Protein AF-A0A7C1PXC9-F1 (afdb_monomer_lite)

Secondary structure (DSSP, 8-state):
-BBTTT--BGGG-S-EEESSTT-S-EEEHHHHHHHHHHHHHHHHHHHHHHHHHHHHHHHHHHTT----

pLDDT: mean 84.42, std 13.1, range [43.53, 96.75]

Foldseek 3Di:
DAEPPPRHDPVVAPDWDDPDPPDPHTHGPVVVVVVVVVVVVVVVVVVVVVVVVVVVVVVVVVVPPPDD

Sequence (68 aa):
MICSFCGKPRTDAVVMIVWNDYSDVAICDKCVFVALEILQEQFYKNHKTMEAYENIIRNMEVGIEVEK

Radius of gyration: 22.71 Å; chains: 1; bounding box: 42×20×70 Å

Structure (mmCIF, N/CA/C/O backbone):
data_AF-A0A7C1PXC9-F1
#
_entry.id   AF-A0A7C1PXC9-F1
#
loop_
_atom_site.group_PDB
_atom_site.id
_atom_site.type_symbol
_atom_site.label_atom_id
_atom_site.label_alt_id
_atom_site.label_comp_id
_atom_site.label_asym_id
_at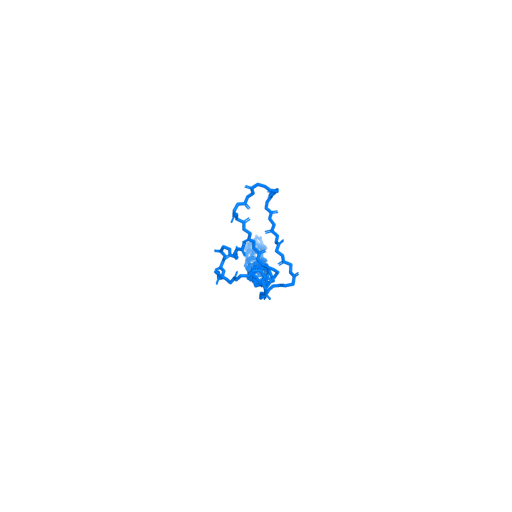om_site.label_entity_id
_atom_site.label_seq_id
_atom_site.pdbx_PDB_ins_code
_atom_site.Cartn_x
_atom_site.Cartn_y
_atom_site.Cartn_z
_atom_site.occupancy
_atom_site.B_iso_or_equiv
_atom_site.auth_seq_id
_atom_site.auth_comp_id
_atom_site.auth_asym_id
_atom_site.auth_atom_id
_atom_site.pdbx_PDB_model_num
ATOM 1 N N . MET A 1 1 ? 13.328 -1.066 -15.797 1.00 82.06 1 MET A N 1
ATOM 2 C CA . MET A 1 1 ? 12.855 -0.636 -14.464 1.00 82.06 1 MET A CA 1
ATOM 3 C C . MET A 1 1 ? 11.597 -1.412 -14.109 1.00 82.06 1 MET A C 1
ATOM 5 O O . MET A 1 1 ? 10.671 -1.440 -14.921 1.00 82.06 1 MET A O 1
ATOM 9 N N . ILE A 1 2 ? 11.594 -2.055 -12.943 1.00 92.19 2 ILE A N 1
ATOM 10 C CA . ILE A 1 2 ? 10.477 -2.848 -12.409 1.00 92.19 2 ILE A CA 1
ATOM 11 C C . ILE A 1 2 ? 10.009 -2.243 -11.084 1.00 92.19 2 ILE A C 1
ATOM 13 O O . ILE A 1 2 ? 10.788 -1.580 -10.403 1.00 92.19 2 ILE A O 1
ATOM 17 N N . CYS A 1 3 ? 8.745 -2.449 -10.724 1.00 94.56 3 CYS A N 1
ATOM 18 C CA . CYS A 1 3 ? 8.241 -2.052 -9.416 1.00 94.56 3 CYS A CA 1
ATOM 19 C C . CYS A 1 3 ? 8.735 -3.022 -8.332 1.00 94.56 3 CYS A C 1
ATOM 21 O O . CYS A 1 3 ? 8.501 -4.224 -8.433 1.00 94.56 3 CYS A O 1
ATOM 23 N N . SER A 1 4 ? 9.339 -2.505 -7.262 1.00 94.56 4 SER A N 1
ATOM 24 C CA . SER A 1 4 ? 9.835 -3.305 -6.134 1.00 94.56 4 SER A CA 1
ATOM 25 C C . SER A 1 4 ? 8.732 -3.958 -5.292 1.00 94.56 4 SER A C 1
ATOM 27 O O . SER A 1 4 ? 9.010 -4.909 -4.571 1.00 94.56 4 SER A O 1
ATOM 29 N N . PHE A 1 5 ? 7.484 -3.486 -5.393 1.00 95.12 5 PHE A N 1
ATOM 30 C CA . PHE A 1 5 ? 6.349 -4.010 -4.624 1.00 95.12 5 PHE A CA 1
ATOM 31 C C . PHE A 1 5 ? 5.590 -5.113 -5.369 1.00 95.12 5 PHE A C 1
ATOM 33 O O . PHE A 1 5 ? 5.272 -6.141 -4.784 1.00 95.12 5 PHE A O 1
ATOM 40 N N . CYS A 1 6 ? 5.280 -4.909 -6.654 1.00 96.00 6 CYS A N 1
ATOM 41 C CA . CYS A 1 6 ? 4.474 -5.863 -7.429 1.00 96.00 6 CYS A CA 1
ATOM 42 C C . CYS A 1 6 ? 5.250 -6.617 -8.517 1.00 96.00 6 CYS A C 1
ATOM 44 O O . CYS A 1 6 ? 4.664 -7.452 -9.202 1.00 96.00 6 CYS A O 1
ATOM 46 N N . GLY A 1 7 ? 6.530 -6.298 -8.733 1.00 94.94 7 GLY A N 1
ATOM 47 C CA . GLY A 1 7 ? 7.380 -6.922 -9.753 1.00 94.94 7 GLY A CA 1
ATOM 48 C C . GLY A 1 7 ? 7.047 -6.547 -11.202 1.00 94.94 7 GLY A C 1
ATOM 49 O O . GLY A 1 7 ? 7.753 -6.969 -12.115 1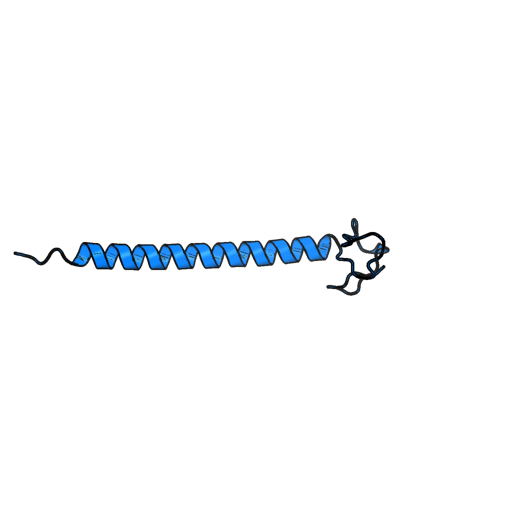.00 94.94 7 GLY A O 1
ATOM 50 N N . LYS A 1 8 ? 5.995 -5.754 -11.445 1.00 95.44 8 LYS A N 1
ATOM 51 C CA . LYS A 1 8 ? 5.560 -5.401 -12.804 1.00 95.44 8 LYS A CA 1
ATOM 52 C C . LYS A 1 8 ? 6.505 -4.401 -13.483 1.00 95.44 8 LYS A C 1
ATOM 54 O O . LYS A 1 8 ? 7.082 -3.542 -12.803 1.00 95.44 8 LYS A O 1
ATOM 59 N N . PRO A 1 9 ? 6.661 -4.483 -14.816 1.00 93.81 9 PRO A N 1
ATOM 60 C CA . PRO A 1 9 ? 7.471 -3.542 -15.582 1.00 93.81 9 PRO A CA 1
ATOM 61 C C . PRO A 1 9 ? 6.808 -2.160 -15.689 1.00 93.81 9 PRO A C 1
ATOM 63 O O . PRO A 1 9 ? 5.598 -2.015 -15.528 1.00 93.81 9 PRO A O 1
ATOM 66 N N . ARG A 1 10 ? 7.602 -1.137 -16.041 1.00 90.75 10 ARG A N 1
ATOM 67 C CA . ARG A 1 10 ? 7.121 0.242 -16.279 1.00 90.75 10 ARG A CA 1
ATOM 68 C C . ARG A 1 10 ? 5.975 0.338 -17.297 1.00 90.75 10 ARG A C 1
ATOM 70 O O . ARG A 1 10 ? 5.171 1.250 -17.190 1.00 90.75 10 ARG A O 1
ATOM 77 N N . THR A 1 11 ? 5.891 -0.573 -18.265 1.00 94.00 11 THR A N 1
ATOM 78 C CA . THR A 1 11 ? 4.818 -0.599 -19.278 1.00 94.00 11 THR A CA 1
ATOM 79 C C . THR A 1 11 ? 3.422 -0.785 -18.684 1.00 94.00 11 THR A C 1
ATOM 81 O O . THR A 1 11 ? 2.439 -0.422 -19.321 1.00 94.00 11 THR A O 1
ATOM 84 N N . ASP A 1 12 ? 3.334 -1.308 -17.460 1.00 93.12 12 ASP A N 1
ATOM 85 C CA . ASP A 1 12 ? 2.072 -1.592 -16.774 1.00 93.12 12 ASP A CA 1
ATOM 86 C C . ASP A 1 12 ? 1.658 -0.463 -15.809 1.00 93.12 12 ASP A C 1
ATOM 88 O O . ASP A 1 12 ? 0.645 -0.584 -15.104 1.00 93.12 12 ASP A O 1
ATOM 92 N N . ALA A 1 13 ? 2.445 0.614 -15.745 1.00 91.19 13 ALA A N 1
ATOM 93 C CA . ALA A 1 13 ? 2.298 1.734 -14.824 1.00 91.19 13 ALA A CA 1
ATOM 94 C C . ALA A 1 13 ? 2.169 3.059 -15.586 1.00 91.19 13 ALA A C 1
ATOM 96 O O . ALA A 1 13 ? 2.797 3.248 -16.628 1.00 91.19 13 ALA A O 1
ATOM 97 N N . VAL A 1 14 ? 1.391 4.000 -15.045 1.00 92.25 14 VAL A N 1
ATOM 98 C CA . VAL A 1 14 ? 1.331 5.367 -15.596 1.00 92.25 14 VAL A CA 1
ATOM 99 C C . VAL A 1 14 ? 2.564 6.150 -15.154 1.00 92.25 14 VAL A C 1
ATOM 101 O O . VAL A 1 14 ? 3.168 6.879 -15.941 1.00 92.25 14 VAL A O 1
ATOM 104 N N . VAL A 1 15 ? 2.969 5.962 -13.894 1.00 91.19 15 VAL A N 1
ATOM 105 C CA . VAL A 1 15 ? 4.116 6.634 -13.282 1.00 91.19 15 VAL A CA 1
ATOM 106 C C . VAL A 1 15 ? 4.975 5.617 -12.539 1.00 91.19 15 VAL A C 1
ATOM 108 O O . VAL A 1 15 ? 4.470 4.717 -11.870 1.00 91.19 15 VAL A O 1
ATOM 111 N N . MET A 1 16 ? 6.291 5.797 -12.642 1.00 92.38 16 MET A N 1
ATOM 112 C CA . MET A 1 16 ? 7.284 5.115 -11.815 1.00 92.38 16 MET A CA 1
ATOM 113 C C . MET A 1 16 ? 7.978 6.159 -10.947 1.00 92.38 16 MET A C 1
ATOM 115 O O . MET A 1 16 ? 8.599 7.079 -11.477 1.00 92.38 16 MET A O 1
ATOM 119 N N . ILE A 1 17 ? 7.862 6.016 -9.631 1.00 92.12 17 ILE A N 1
ATOM 120 C CA . ILE A 1 17 ? 8.543 6.860 -8.653 1.00 92.12 17 ILE A CA 1
ATOM 121 C C . ILE A 1 17 ? 9.885 6.212 -8.333 1.00 92.12 17 ILE A C 1
ATOM 123 O O . ILE A 1 17 ? 9.935 5.042 -7.950 1.00 92.12 17 ILE A O 1
ATOM 127 N N . VAL A 1 18 ? 10.957 6.980 -8.492 1.00 90.31 18 VAL A N 1
ATOM 128 C CA . VAL A 1 18 ? 12.336 6.587 -8.187 1.00 90.31 18 VAL A CA 1
ATOM 129 C C . VAL A 1 18 ? 12.895 7.499 -7.105 1.00 90.31 18 VAL A C 1
ATOM 131 O O . VAL A 1 18 ? 12.515 8.664 -7.023 1.00 90.31 18 VAL A O 1
ATOM 134 N N . TRP A 1 19 ? 13.790 6.974 -6.268 1.00 80.19 19 TRP A N 1
ATOM 135 C CA . TRP A 1 19 ? 14.423 7.768 -5.210 1.00 80.19 19 TRP A CA 1
ATOM 136 C C . TRP A 1 19 ? 15.418 8.797 -5.769 1.00 80.19 19 TRP A C 1
ATOM 138 O O . TRP A 1 19 ? 15.482 9.9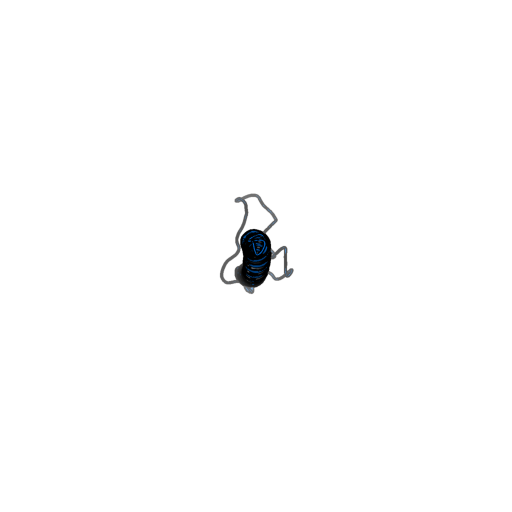29 -5.299 1.00 80.19 19 TRP A O 1
ATOM 148 N N . ASN A 1 20 ? 16.197 8.402 -6.776 1.00 80.81 20 ASN A N 1
ATOM 149 C CA . ASN A 1 20 ? 17.107 9.263 -7.527 1.00 80.81 20 ASN A CA 1
ATOM 150 C C . ASN A 1 20 ? 17.370 8.658 -8.918 1.00 80.81 20 ASN A C 1
ATOM 152 O O . ASN A 1 20 ? 16.999 7.509 -9.175 1.00 80.81 20 ASN A O 1
ATOM 156 N N . ASP A 1 21 ? 18.047 9.412 -9.787 1.00 75.94 21 ASP A N 1
ATOM 157 C CA . ASP A 1 21 ? 18.353 9.011 -11.173 1.00 75.94 21 ASP A CA 1
ATOM 158 C C . ASP A 1 21 ? 19.256 7.766 -11.287 1.00 75.94 21 ASP A C 1
ATOM 160 O O . ASP A 1 21 ? 19.404 7.208 -12.373 1.00 75.94 21 ASP A O 1
ATOM 164 N N . TYR A 1 22 ? 19.842 7.311 -10.173 1.00 73.31 22 TYR A N 1
ATOM 165 C CA . TYR A 1 22 ? 20.774 6.182 -10.100 1.00 73.31 22 TYR A CA 1
ATOM 166 C C . TYR A 1 22 ? 20.208 4.970 -9.345 1.00 73.31 22 TYR A C 1
ATOM 168 O O . TYR A 1 22 ? 20.938 4.016 -9.087 1.00 73.31 22 TYR A O 1
ATOM 176 N N . SER A 1 23 ? 18.936 4.999 -8.938 1.00 75.62 23 SER A N 1
ATOM 177 C CA . SER A 1 23 ? 18.347 3.925 -8.141 1.00 75.62 23 SER A CA 1
ATOM 178 C C . SER A 1 23 ? 17.708 2.858 -9.024 1.00 75.62 23 SER A C 1
ATOM 180 O O . SER A 1 23 ? 16.835 3.146 -9.843 1.00 75.62 23 SER A O 1
ATOM 182 N N . ASP A 1 24 ? 18.063 1.600 -8.767 1.00 82.12 24 ASP A N 1
ATOM 183 C CA . ASP A 1 24 ? 17.371 0.434 -9.330 1.00 82.12 24 ASP A CA 1
ATOM 184 C C . ASP A 1 24 ? 16.020 0.155 -8.646 1.00 82.12 24 ASP A C 1
ATOM 186 O O . ASP A 1 24 ? 15.278 -0.745 -9.050 1.00 82.12 24 ASP A O 1
ATOM 190 N N . VAL A 1 25 ? 15.680 0.924 -7.607 1.00 85.38 25 VAL A N 1
ATOM 191 C CA . VAL A 1 25 ? 14.440 0.778 -6.848 1.00 85.38 25 VAL A CA 1
ATOM 192 C C . VAL A 1 25 ? 13.417 1.789 -7.345 1.00 85.38 25 VAL A C 1
ATOM 194 O O . VAL A 1 25 ? 13.610 3.002 -7.262 1.00 85.38 25 VAL A O 1
ATOM 197 N N . ALA A 1 26 ? 12.287 1.273 -7.819 1.00 93.06 26 ALA A N 1
ATOM 198 C CA . ALA A 1 26 ? 11.158 2.079 -8.246 1.00 93.06 26 ALA A CA 1
ATOM 199 C C . ALA A 1 26 ? 9.842 1.517 -7.702 1.00 93.06 26 ALA A C 1
ATOM 201 O O . ALA A 1 26 ? 9.685 0.303 -7.561 1.00 93.06 26 ALA A O 1
ATOM 202 N N . ILE A 1 27 ? 8.866 2.386 -7.454 1.00 95.44 27 ILE A N 1
ATOM 203 C CA . ILE A 1 27 ? 7.496 2.003 -7.096 1.00 95.44 27 ILE A CA 1
ATOM 204 C C . ILE A 1 27 ? 6.518 2.555 -8.138 1.00 95.44 27 ILE A C 1
ATOM 206 O O . ILE A 1 27 ? 6.646 3.700 -8.568 1.00 95.44 27 ILE A O 1
ATOM 210 N N . CYS A 1 28 ? 5.569 1.734 -8.595 1.00 96.62 28 CYS A N 1
ATOM 211 C CA . CYS A 1 28 ? 4.547 2.195 -9.532 1.00 96.62 28 CYS A CA 1
ATOM 212 C C . CYS A 1 28 ? 3.425 2.944 -8.808 1.00 96.62 28 CYS A C 1
ATOM 214 O O . CYS A 1 28 ? 3.139 2.680 -7.638 1.00 96.62 28 CYS A O 1
ATOM 216 N N . ASP A 1 29 ? 2.744 3.823 -9.538 1.00 95.62 29 ASP A N 1
ATOM 217 C CA . ASP A 1 29 ? 1.558 4.561 -9.094 1.00 95.62 29 ASP A CA 1
ATOM 218 C C . ASP A 1 29 ? 0.507 3.668 -8.420 1.00 95.62 29 ASP A C 1
ATOM 220 O O . ASP A 1 29 ? 0.024 3.985 -7.336 1.00 95.62 29 ASP A O 1
ATOM 224 N N . LYS A 1 30 ? 0.209 2.501 -8.999 1.00 96.56 30 LYS A N 1
ATOM 225 C CA . LYS A 1 30 ? -0.775 1.558 -8.441 1.00 96.56 30 LYS A CA 1
ATOM 226 C C . LYS A 1 30 ? -0.397 1.068 -7.042 1.00 96.56 30 LYS A C 1
ATOM 228 O O . LYS A 1 30 ? -1.250 1.015 -6.162 1.00 96.56 30 LYS A O 1
ATOM 233 N N . CYS A 1 31 ? 0.872 0.721 -6.822 1.00 96.75 31 CYS A N 1
ATOM 234 C CA . CYS A 1 31 ? 1.341 0.289 -5.505 1.00 96.75 31 CYS A CA 1
ATOM 235 C C . CYS A 1 31 ? 1.347 1.437 -4.492 1.00 96.75 31 CYS A C 1
ATOM 237 O O . CYS A 1 31 ? 1.084 1.194 -3.317 1.00 96.75 31 CYS A O 1
ATOM 239 N N . VAL A 1 32 ? 1.594 2.673 -4.936 1.00 95.88 32 VAL A N 1
ATOM 240 C CA . VAL A 1 32 ? 1.481 3.863 -4.082 1.00 95.88 32 VAL A CA 1
ATOM 241 C C . VAL A 1 32 ? 0.038 4.063 -3.626 1.00 95.88 32 VAL A C 1
ATOM 243 O O . VAL A 1 32 ? -0.183 4.240 -2.433 1.00 95.88 32 VAL A O 1
ATOM 246 N N . PHE A 1 33 ? -0.944 3.975 -4.529 1.00 96.44 33 PHE A 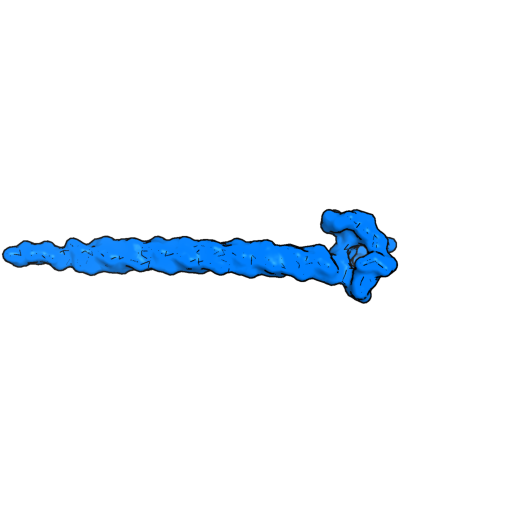N 1
ATOM 247 C CA . PHE A 1 33 ? -2.360 4.102 -4.162 1.00 96.44 33 PHE A CA 1
ATOM 248 C C . PHE A 1 33 ? -2.790 3.061 -3.127 1.00 96.44 33 PHE A C 1
ATOM 250 O O . PHE A 1 33 ? -3.341 3.429 -2.095 1.00 96.44 33 PHE A O 1
ATOM 257 N N . VAL A 1 34 ? -2.453 1.788 -3.346 1.00 96.62 34 VAL A N 1
ATOM 258 C CA . VAL A 1 34 ? -2.768 0.715 -2.388 1.00 96.62 34 VAL A CA 1
ATOM 259 C C . VAL A 1 34 ? -2.100 0.964 -1.032 1.00 96.62 34 VAL A C 1
ATOM 261 O O . VAL A 1 34 ? -2.723 0.788 0.013 1.00 96.62 34 VAL A O 1
ATOM 264 N N . ALA A 1 35 ? -0.838 1.401 -1.023 1.00 95.62 35 ALA A N 1
ATOM 265 C CA . ALA A 1 35 ? -0.149 1.730 0.221 1.00 95.62 35 ALA A CA 1
ATOM 266 C C . ALA A 1 35 ? -0.826 2.897 0.960 1.00 95.62 35 ALA A C 1
ATOM 268 O O . ALA A 1 35 ? -0.972 2.839 2.179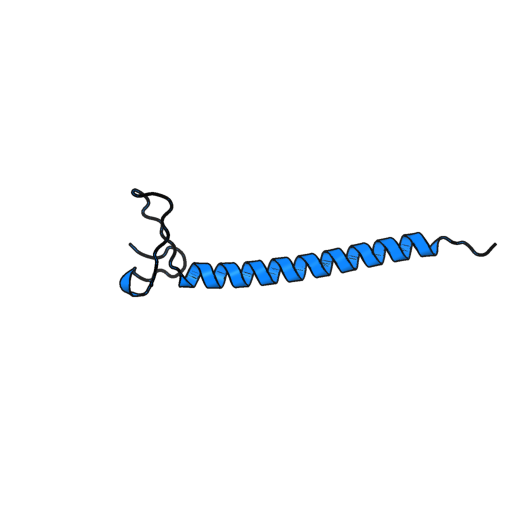 1.00 95.62 35 ALA A O 1
ATOM 269 N N . LEU A 1 36 ? -1.274 3.929 0.238 1.00 94.81 36 LEU A N 1
ATOM 270 C CA . LEU A 1 36 ? -2.003 5.056 0.819 1.00 94.81 36 LEU A CA 1
ATOM 271 C C . LEU A 1 36 ? -3.350 4.629 1.412 1.00 94.81 36 LEU A C 1
ATOM 273 O O . LEU A 1 36 ? -3.668 5.063 2.516 1.00 94.81 36 LEU A O 1
ATOM 277 N N . GLU A 1 37 ? -4.104 3.755 0.741 1.00 95.44 37 GLU A N 1
ATOM 278 C CA . GLU A 1 37 ? -5.363 3.206 1.269 1.00 95.44 37 GLU A CA 1
ATOM 279 C C . GLU A 1 37 ? -5.133 2.442 2.582 1.00 95.44 37 GLU A C 1
ATOM 281 O O . GLU A 1 37 ? -5.807 2.700 3.581 1.00 95.44 37 GLU A O 1
ATOM 286 N N . ILE A 1 38 ? -4.119 1.568 2.622 1.00 94.38 38 ILE A N 1
ATOM 287 C CA . ILE A 1 38 ? -3.752 0.814 3.832 1.00 94.38 38 ILE A CA 1
ATOM 288 C C . ILE A 1 38 ? -3.370 1.765 4.970 1.00 94.38 38 ILE A C 1
ATOM 290 O O . ILE A 1 38 ? -3.832 1.597 6.102 1.00 94.38 38 ILE A O 1
ATOM 294 N N . LEU A 1 39 ? -2.536 2.769 4.683 1.00 91.88 39 LEU A N 1
ATOM 295 C CA . LEU A 1 39 ? -2.124 3.755 5.679 1.00 91.88 39 LEU A CA 1
ATOM 296 C C . LEU A 1 39 ? -3.330 4.538 6.198 1.00 91.88 39 LEU A C 1
ATOM 298 O O . LEU A 1 39 ? -3.487 4.672 7.409 1.00 91.88 39 LEU A O 1
ATOM 302 N N . GLN A 1 40 ? -4.212 5.007 5.316 1.00 91.31 40 GLN A N 1
ATOM 303 C CA . GLN A 1 40 ? -5.412 5.748 5.696 1.00 91.31 40 GLN A CA 1
ATOM 304 C C . GLN A 1 40 ? -6.329 4.919 6.606 1.00 91.31 40 GLN A C 1
ATOM 306 O O . GLN A 1 40 ? -6.797 5.423 7.630 1.00 91.31 40 GLN A O 1
ATOM 311 N N . GLU A 1 41 ? -6.546 3.641 6.289 1.00 90.69 41 GLU A N 1
ATOM 312 C CA . GLU A 1 41 ? -7.309 2.741 7.154 1.00 90.69 41 GLU A CA 1
ATOM 313 C C . GLU A 1 41 ? -6.661 2.559 8.529 1.00 90.69 41 GLU A C 1
ATOM 315 O O . GLU A 1 41 ? -7.360 2.560 9.547 1.00 90.69 41 GLU A O 1
ATOM 320 N N . GLN A 1 42 ? -5.338 2.385 8.578 1.00 88.88 42 GLN A N 1
ATOM 321 C CA . GLN A 1 42 ? -4.606 2.229 9.833 1.00 88.88 42 GLN A CA 1
ATOM 322 C C . GLN A 1 42 ? -4.660 3.503 10.679 1.00 88.88 42 GLN A C 1
ATOM 324 O O . GLN A 1 42 ? -4.956 3.423 11.870 1.00 88.88 42 GLN A O 1
ATOM 329 N N . PHE A 1 43 ? -4.462 4.678 10.077 1.00 87.25 43 PHE A N 1
ATOM 330 C CA . PHE A 1 43 ? -4.589 5.958 10.775 1.00 87.25 43 PHE A CA 1
ATOM 331 C C . PHE A 1 43 ? -5.998 6.165 11.333 1.00 87.25 43 PHE A C 1
ATOM 333 O O . PHE A 1 43 ? -6.142 6.571 12.484 1.00 87.25 43 PHE A O 1
ATOM 340 N N . TYR A 1 44 ? -7.037 5.823 10.568 1.00 83.81 44 TYR A N 1
ATOM 341 C CA . TYR A 1 44 ? -8.419 5.917 11.036 1.00 83.81 44 TYR A CA 1
ATOM 342 C C . TYR A 1 44 ? -8.707 4.975 12.214 1.00 83.81 44 TYR A C 1
ATOM 344 O O . TYR A 1 44 ? -9.303 5.387 13.212 1.00 83.81 44 TYR A O 1
ATOM 352 N N . LYS A 1 45 ? -8.254 3.716 12.132 1.00 83.69 45 LYS A N 1
ATOM 353 C CA . LYS A 1 45 ? -8.377 2.733 13.224 1.00 83.69 45 LYS A CA 1
ATOM 354 C C . LYS A 1 45 ? -7.643 3.210 14.482 1.00 83.69 45 LYS A C 1
ATOM 356 O O . LYS A 1 45 ? -8.205 3.152 15.576 1.00 83.69 45 LYS A O 1
ATOM 361 N N . ASN A 1 46 ? -6.434 3.743 14.322 1.00 85.06 46 ASN A N 1
ATOM 362 C CA . ASN A 1 46 ? -5.632 4.266 15.427 1.00 85.06 46 ASN A CA 1
ATOM 363 C C . ASN A 1 46 ? -6.295 5.487 16.078 1.00 85.06 46 ASN A C 1
ATOM 365 O O . ASN A 1 46 ? -6.411 5.523 17.299 1.00 85.06 46 ASN A O 1
ATOM 369 N N . HIS A 1 47 ? -6.807 6.437 15.289 1.00 84.25 47 HIS A N 1
ATOM 370 C CA . HIS A 1 47 ? -7.512 7.611 15.814 1.00 84.25 47 HIS A CA 1
ATOM 371 C C . HIS A 1 47 ? -8.753 7.220 16.624 1.00 84.25 47 HIS A C 1
ATOM 373 O O . HIS A 1 47 ? -8.929 7.697 17.740 1.00 84.25 47 HIS A O 1
ATOM 379 N N . LYS A 1 48 ? -9.583 6.299 16.111 1.00 81.56 48 LYS A N 1
ATOM 380 C CA . LYS A 1 48 ? -10.750 5.786 16.851 1.00 81.56 48 LYS A CA 1
ATOM 381 C C . LYS A 1 48 ? -10.375 5.132 18.173 1.00 81.56 48 LYS A C 1
ATOM 383 O O . LYS A 1 48 ? -11.089 5.268 19.160 1.00 81.56 48 LYS A O 1
ATOM 388 N N . THR A 1 49 ? -9.270 4.398 18.175 1.00 82.94 49 THR A N 1
ATOM 389 C CA . THR A 1 49 ? -8.789 3.713 19.373 1.00 82.94 49 THR A CA 1
ATOM 390 C C . THR A 1 49 ? -8.315 4.730 20.413 1.00 82.94 49 THR A C 1
ATOM 392 O O . THR A 1 49 ? -8.685 4.625 21.579 1.00 82.94 49 THR A O 1
ATOM 395 N N . MET A 1 50 ? -7.567 5.754 19.991 1.00 82.06 50 MET A N 1
ATOM 396 C CA . MET A 1 50 ? -7.130 6.845 20.868 1.00 82.06 50 MET A CA 1
ATOM 397 C C . MET A 1 50 ? -8.309 7.637 21.435 1.00 82.06 50 MET A C 1
ATOM 399 O O . MET A 1 50 ? -8.368 7.848 22.641 1.00 82.06 50 MET A O 1
ATOM 403 N N . GLU A 1 51 ? -9.288 7.988 20.601 1.00 86.44 51 GLU A N 1
ATOM 404 C CA . GLU A 1 51 ? -10.515 8.664 21.036 1.00 86.44 51 GLU A CA 1
ATOM 405 C C . GLU A 1 51 ? -11.286 7.833 22.077 1.00 86.44 51 GLU A C 1
ATOM 407 O O . GLU A 1 51 ? -11.757 8.364 23.084 1.00 86.44 51 GLU A O 1
ATOM 412 N N . ALA A 1 52 ? -11.375 6.511 21.887 1.00 81.62 52 ALA A N 1
ATOM 413 C CA . ALA A 1 52 ? -11.992 5.616 22.863 1.00 81.62 52 ALA A CA 1
ATOM 414 C C . ALA A 1 52 ? -11.227 5.594 24.199 1.00 81.62 52 ALA A C 1
ATOM 416 O O . ALA A 1 52 ? -11.857 5.666 25.254 1.00 81.62 52 ALA A O 1
ATOM 417 N N . TYR A 1 53 ? -9.891 5.539 24.172 1.00 84.25 53 TYR A N 1
ATOM 418 C CA . TYR A 1 53 ? -9.072 5.606 25.387 1.00 84.25 53 TYR A CA 1
ATOM 419 C C . TYR A 1 53 ? -9.228 6.940 26.119 1.00 84.25 53 TYR A C 1
ATOM 421 O O . TYR A 1 53 ? -9.427 6.942 27.332 1.00 84.25 53 TYR A O 1
ATOM 429 N N . GLU A 1 54 ? -9.200 8.064 25.401 1.00 87.00 54 GLU A N 1
ATOM 430 C CA . GLU A 1 54 ? -9.413 9.389 25.988 1.00 87.00 54 GLU A CA 1
ATOM 431 C C . GLU A 1 54 ? -10.788 9.501 26.652 1.00 87.00 54 GLU A C 1
ATOM 433 O O . GLU A 1 54 ? -10.898 10.021 27.761 1.00 87.00 54 GLU A O 1
ATOM 438 N N . ASN A 1 55 ? -11.836 8.970 26.015 1.00 82.06 55 ASN A N 1
ATOM 439 C CA . ASN A 1 55 ? -13.181 8.966 26.586 1.00 82.06 55 ASN A CA 1
ATOM 440 C C . ASN A 1 55 ? -13.273 8.094 27.848 1.00 82.06 55 ASN A C 1
ATOM 442 O O . ASN A 1 55 ? -13.935 8.483 28.808 1.00 82.06 55 ASN A O 1
ATOM 446 N N . ILE A 1 56 ? -12.591 6.944 27.880 1.00 84.00 56 ILE A N 1
ATOM 447 C CA . ILE A 1 56 ? -12.511 6.104 29.085 1.00 84.00 56 ILE A CA 1
ATOM 448 C C . ILE A 1 56 ? -11.813 6.863 30.221 1.00 84.00 56 ILE A C 1
ATOM 450 O O . ILE A 1 56 ? -12.342 6.890 31.330 1.00 84.00 56 ILE A O 1
ATOM 454 N N . ILE A 1 57 ? -10.674 7.509 29.947 1.00 85.06 57 ILE A N 1
ATOM 455 C CA . ILE A 1 57 ? -9.917 8.284 30.945 1.00 85.06 57 ILE A CA 1
ATOM 456 C C . ILE A 1 57 ? -10.774 9.426 31.505 1.00 85.06 57 ILE A C 1
ATOM 458 O O . ILE A 1 57 ? -10.939 9.514 32.719 1.00 85.06 57 ILE A O 1
ATOM 462 N N . ARG A 1 58 ? -11.411 10.231 30.641 1.00 79.75 58 ARG A N 1
ATOM 463 C CA . ARG A 1 58 ? -12.307 11.320 31.075 1.00 79.75 58 ARG A CA 1
ATOM 464 C C . ARG A 1 58 ? -13.447 10.812 31.959 1.00 79.75 58 ARG A C 1
ATOM 466 O O . ARG A 1 58 ? -13.758 11.423 32.974 1.00 79.75 58 ARG A O 1
ATOM 473 N N . ASN A 1 59 ? -14.061 9.683 31.603 1.00 73.00 59 ASN A N 1
ATOM 474 C CA . ASN A 1 59 ? -15.159 9.116 32.388 1.00 73.00 59 ASN A CA 1
ATOM 475 C C . ASN A 1 59 ? -14.694 8.559 33.746 1.00 73.00 59 ASN A C 1
ATOM 477 O O . ASN A 1 59 ? -15.456 8.601 34.709 1.00 73.00 59 ASN A O 1
ATOM 481 N N . MET A 1 60 ? -13.456 8.063 33.847 1.00 71.38 60 MET A N 1
ATOM 482 C CA . MET A 1 60 ? -12.861 7.662 35.127 1.00 71.38 60 MET A CA 1
ATOM 483 C C . MET A 1 60 ? -12.549 8.869 36.024 1.00 71.38 60 MET A C 1
ATOM 485 O O . MET A 1 60 ? -12.732 8.778 37.234 1.00 71.38 60 MET A O 1
ATOM 489 N N . GLU A 1 61 ? -12.125 9.999 35.451 1.00 64.06 61 GLU A N 1
ATOM 490 C CA . GLU A 1 61 ? -11.825 11.234 36.196 1.00 64.06 61 GLU A CA 1
ATOM 491 C C . GLU A 1 61 ? -13.088 11.919 36.749 1.00 64.06 61 GLU A C 1
ATOM 493 O O . GLU A 1 61 ? -13.060 12.455 37.855 1.00 64.06 61 GLU A O 1
ATOM 498 N N . VAL A 1 62 ? -14.214 11.858 36.027 1.00 58.62 62 VAL A N 1
ATOM 499 C CA . VAL A 1 62 ? -15.501 12.446 36.458 1.00 58.62 62 VAL A CA 1
ATOM 500 C C . VAL A 1 62 ? -16.235 11.566 37.487 1.00 58.62 62 VAL A C 1
ATOM 502 O O . VAL A 1 62 ? -17.041 12.063 38.267 1.00 58.62 62 VAL A O 1
ATOM 505 N N . GLY A 1 63 ? -15.933 10.265 37.556 1.00 55.38 63 GLY A N 1
ATOM 506 C CA . GLY A 1 63 ? -16.547 9.324 38.506 1.00 55.38 63 GLY A CA 1
ATOM 507 C C . GLY A 1 63 ? -16.077 9.439 39.966 1.00 55.38 63 GLY A C 1
ATOM 508 O O . GLY A 1 63 ? -16.522 8.648 40.795 1.00 55.38 63 GLY A O 1
ATOM 509 N N . ILE A 1 64 ? -15.186 10.386 40.293 1.00 52.69 64 ILE A N 1
ATOM 510 C CA . ILE A 1 64 ? -14.667 10.638 41.655 1.00 52.69 64 ILE A CA 1
ATOM 511 C C . ILE A 1 64 ? -15.320 11.890 42.279 1.00 52.69 64 ILE A C 1
ATOM 513 O O . ILE A 1 64 ? -14.718 12.585 43.092 1.00 52.69 64 ILE A O 1
ATOM 517 N N . GLU A 1 65 ? -16.573 12.204 41.946 1.00 52.16 65 GLU A N 1
ATOM 518 C CA . GLU A 1 65 ? -17.421 12.977 42.864 1.00 52.16 65 GLU A CA 1
ATOM 519 C C . GLU A 1 65 ? -18.091 11.989 43.821 1.00 52.16 65 GLU A C 1
ATOM 521 O O . GLU A 1 65 ? -19.193 11.497 43.598 1.00 52.16 65 GLU A O 1
ATOM 526 N N . VAL A 1 66 ? -17.346 11.642 44.873 1.00 55.38 66 VAL A N 1
ATOM 527 C CA . VAL A 1 66 ? -17.831 10.848 46.003 1.00 55.38 66 VAL A CA 1
ATOM 528 C C . VAL A 1 66 ? -19.030 11.584 46.603 1.00 55.38 66 VAL A C 1
ATOM 530 O O . VAL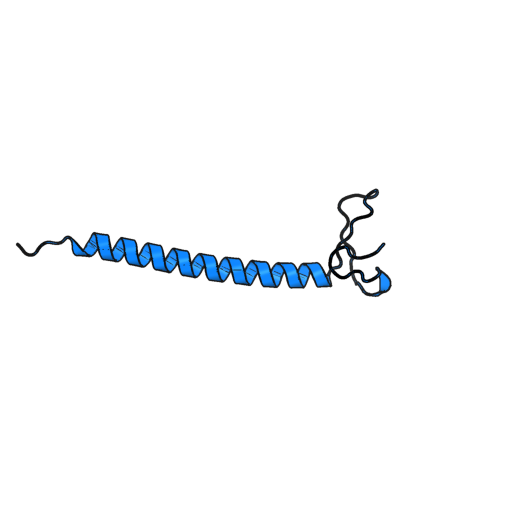 A 1 66 ? -18.890 12.721 47.062 1.00 55.38 66 VAL A O 1
ATOM 533 N N . GLU A 1 67 ? -20.202 10.946 46.557 1.00 47.94 67 GLU A N 1
ATOM 534 C CA . GLU A 1 67 ? -21.400 11.369 47.283 1.00 47.94 67 GLU A CA 1
ATOM 535 C C . GLU A 1 67 ? -21.013 11.738 48.727 1.00 47.94 67 GLU A C 1
ATOM 537 O O . GLU A 1 67 ? -20.350 10.962 49.418 1.00 47.94 67 GLU A O 1
ATOM 542 N N . LYS A 1 68 ? -21.358 12.967 49.132 1.00 43.53 68 LYS A N 1
ATOM 543 C CA . LYS A 1 68 ? -21.084 13.519 50.468 1.00 43.53 68 LYS A CA 1
ATOM 544 C C . LYS A 1 68 ? -21.791 12.755 51.580 1.00 43.53 68 LYS A C 1
ATOM 546 O O . LYS A 1 68 ? -22.960 12.365 51.368 1.00 43.53 68 LYS A O 1
#